Protein AF-A0A7S2CES9-F1 (afdb_monomer_lite)

Radius of gyration: 19.88 Å; chains: 1; bounding box: 46×40×73 Å

Structure (mmCIF, N/CA/C/O backbone):
data_AF-A0A7S2CES9-F1
#
_entry.id   AF-A0A7S2CES9-F1
#
loop_
_atom_site.group_PDB
_atom_site.id
_atom_site.type_symbol
_atom_site.label_atom_id
_atom_site.label_alt_id
_atom_site.label_comp_id
_atom_site.label_asym_id
_atom_site.label_entity_id
_atom_site.label_seq_id
_atom_site.pdbx_PDB_ins_code
_atom_site.Cartn_x
_atom_site.Cartn_y
_atom_site.Cartn_z
_atom_site.occupancy
_atom_site.B_iso_or_equiv
_atom_site.auth_seq_id
_atom_site.auth_comp_id
_atom_site.auth_asym_id
_atom_site.auth_atom_id
_atom_site.pdbx_PDB_model_num
ATOM 1 N N . SER A 1 1 ? -14.024 -5.377 11.439 1.00 61.75 1 SER A N 1
ATOM 2 C CA . SER A 1 1 ? -13.682 -3.994 11.045 1.00 61.75 1 SER A CA 1
ATOM 3 C C . SER A 1 1 ? -13.770 -3.845 9.542 1.00 61.75 1 SER A C 1
ATOM 5 O O . SER A 1 1 ? -13.188 -4.641 8.807 1.00 61.75 1 SER A O 1
ATOM 7 N N . LYS A 1 2 ? -14.541 -2.847 9.131 1.00 87.62 2 LYS A N 1
ATOM 8 C CA . LYS A 1 2 ? -14.927 -2.511 7.767 1.00 87.62 2 LYS A CA 1
ATOM 9 C C . LYS A 1 2 ? -14.075 -1.305 7.353 1.00 87.62 2 LYS A C 1
ATOM 11 O O . LYS A 1 2 ? -14.440 -0.160 7.590 1.00 87.62 2 LYS A O 1
ATOM 16 N N . LEU A 1 3 ? -12.854 -1.596 6.915 1.00 93.50 3 LEU A N 1
ATOM 17 C CA . LEU A 1 3 ? -11.900 -0.594 6.445 1.00 93.50 3 LEU A CA 1
ATOM 18 C C . LEU A 1 3 ? -11.950 -0.555 4.926 1.00 93.50 3 LEU A C 1
ATOM 20 O O . LEU A 1 3 ? -11.986 -1.611 4.296 1.00 93.50 3 LEU A O 1
ATOM 24 N N . LEU A 1 4 ? -11.928 0.649 4.371 1.00 94.81 4 LEU A N 1
ATOM 25 C CA . LEU A 1 4 ? -11.672 0.890 2.961 1.00 94.81 4 LEU A CA 1
ATOM 26 C C . LEU A 1 4 ? -10.291 1.525 2.827 1.00 94.81 4 LEU A C 1
ATOM 28 O O . LEU A 1 4 ? -9.916 2.367 3.644 1.00 94.81 4 LEU A O 1
ATOM 32 N N . VAL A 1 5 ? -9.552 1.121 1.800 1.00 95.94 5 VAL A N 1
ATOM 33 C CA . VAL A 1 5 ? -8.347 1.820 1.367 1.00 95.94 5 VAL A CA 1
ATOM 34 C C . VAL A 1 5 ? -8.544 2.292 -0.062 1.00 95.94 5 VAL A C 1
ATOM 36 O O . VAL A 1 5 ? -9.081 1.554 -0.886 1.00 95.94 5 VAL A O 1
ATOM 39 N N . ALA A 1 6 ? -8.138 3.525 -0.333 1.00 94.50 6 ALA A N 1
ATOM 40 C CA . ALA A 1 6 ? -8.223 4.139 -1.647 1.00 94.50 6 ALA A CA 1
ATOM 41 C C . ALA A 1 6 ? -7.007 5.031 -1.896 1.00 94.50 6 ALA A C 1
ATOM 43 O O . ALA A 1 6 ? -6.308 5.424 -0.957 1.00 94.50 6 ALA A O 1
ATOM 44 N N . VAL A 1 7 ? -6.787 5.353 -3.167 1.00 94.06 7 VAL A N 1
ATOM 45 C CA . VAL A 1 7 ? -5.889 6.424 -3.591 1.00 94.06 7 VAL A CA 1
ATOM 46 C C . VAL A 1 7 ? -6.748 7.600 -4.051 1.00 94.06 7 VAL A C 1
ATOM 48 O O . VAL A 1 7 ? -7.710 7.396 -4.788 1.00 94.06 7 VAL A O 1
ATOM 51 N N . ALA A 1 8 ? -6.420 8.806 -3.600 1.00 90.31 8 ALA A N 1
ATOM 52 C CA . ALA A 1 8 ? -7.011 10.062 -4.059 1.00 90.31 8 ALA A CA 1
ATOM 53 C C . ALA A 1 8 ? -5.911 10.915 -4.700 1.00 90.31 8 ALA A C 1
ATOM 55 O O . ALA A 1 8 ? -4.799 10.892 -4.189 1.00 90.31 8 ALA A O 1
ATOM 56 N N . ASP A 1 9 ? -6.191 11.619 -5.799 1.00 82.62 9 ASP A N 1
ATOM 57 C CA . ASP A 1 9 ? -5.165 12.293 -6.628 1.00 82.62 9 ASP A CA 1
ATOM 58 C C . ASP A 1 9 ? -5.224 13.837 -6.596 1.00 82.62 9 ASP A C 1
ATOM 60 O O . ASP A 1 9 ? -4.259 14.511 -6.957 1.00 82.62 9 ASP A O 1
ATOM 64 N N . ASP A 1 10 ? -6.318 14.424 -6.111 1.00 78.19 10 ASP A N 1
ATOM 65 C CA . ASP A 1 10 ? -6.523 15.879 -6.121 1.00 78.19 10 ASP A CA 1
ATOM 66 C C . ASP A 1 10 ? -6.710 16.419 -4.689 1.00 78.19 10 ASP A C 1
ATOM 68 O O . ASP A 1 10 ? -7.591 15.922 -3.975 1.00 78.19 10 ASP A O 1
ATOM 72 N N . PRO A 1 11 ? -5.910 17.400 -4.213 1.00 79.88 11 PRO A N 1
ATOM 73 C CA . PRO A 1 11 ? -4.776 18.066 -4.883 1.00 79.88 11 PRO A CA 1
ATOM 74 C C . PRO A 1 11 ? -3.477 17.242 -4.899 1.00 79.88 11 PRO A C 1
ATOM 76 O O . PRO A 1 11 ? -2.655 17.373 -5.808 1.00 79.88 11 PRO A O 1
ATOM 79 N N . ASP A 1 12 ? -3.304 16.370 -3.906 1.00 84.06 12 ASP A N 1
ATOM 80 C CA . ASP A 1 12 ? -2.130 15.520 -3.746 1.00 84.06 12 ASP A CA 1
ATOM 81 C C . ASP A 1 12 ? -2.509 14.053 -3.899 1.00 84.06 12 ASP A C 1
ATOM 83 O O . ASP A 1 12 ? -3.554 13.609 -3.412 1.00 84.06 12 ASP A O 1
ATOM 87 N N . LEU A 1 13 ? -1.588 13.275 -4.468 1.00 89.38 13 LEU A N 1
ATOM 88 C CA . LEU A 1 13 ? -1.725 11.832 -4.477 1.00 89.38 13 LEU A CA 1
ATOM 89 C C . LEU A 1 13 ? -1.562 11.293 -3.051 1.00 89.38 13 LEU A C 1
ATOM 91 O O . LEU A 1 13 ? -0.495 11.414 -2.448 1.00 89.38 13 LEU A O 1
ATOM 95 N N . THR A 1 14 ? -2.613 10.700 -2.491 1.00 92.69 14 THR A N 1
ATOM 96 C CA . THR A 1 14 ? -2.653 10.219 -1.107 1.00 92.69 14 THR A CA 1
ATOM 97 C C . THR A 1 14 ? -3.266 8.829 -1.004 1.00 92.69 14 THR A C 1
ATOM 99 O O . THR A 1 14 ? -4.213 8.501 -1.713 1.00 92.69 14 THR A O 1
ATOM 102 N N . ILE A 1 15 ? -2.757 8.012 -0.080 1.00 94.50 15 ILE A N 1
ATOM 103 C CA . ILE A 1 15 ? -3.486 6.848 0.430 1.00 94.50 15 ILE A CA 1
ATOM 104 C C . ILE A 1 15 ? -4.423 7.339 1.522 1.00 94.50 15 ILE A C 1
ATOM 106 O O . ILE A 1 15 ? -3.982 7.990 2.473 1.0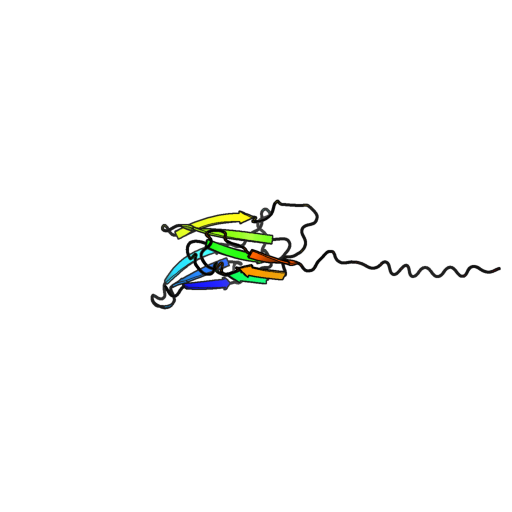0 94.50 15 ILE A O 1
ATOM 110 N N . VAL A 1 16 ? -5.691 6.957 1.427 1.00 95.12 16 VAL A N 1
ATOM 111 C CA . VAL A 1 16 ? -6.697 7.199 2.460 1.00 95.12 16 VAL A CA 1
ATOM 112 C C . VAL A 1 16 ? -7.169 5.863 3.016 1.00 95.12 16 VAL A C 1
ATOM 114 O O . VAL A 1 16 ? -7.572 4.974 2.266 1.00 95.12 16 VAL A O 1
ATOM 117 N N . VAL A 1 17 ? -7.143 5.729 4.344 1.00 95.75 17 VAL A N 1
ATOM 118 C CA . VAL A 1 17 ? -7.705 4.581 5.063 1.00 95.75 17 VAL A CA 1
ATOM 119 C C . VAL A 1 17 ? -8.910 5.029 5.878 1.00 95.75 17 VAL A C 1
ATOM 121 O O . VAL A 1 17 ? -8.783 5.747 6.876 1.00 95.75 17 VAL A O 1
ATOM 124 N N . TRP A 1 18 ? -10.090 4.564 5.480 1.00 95.38 18 TRP A N 1
ATOM 125 C CA . TRP A 1 18 ? -11.376 5.024 5.994 1.00 95.38 18 TRP A CA 1
ATOM 126 C C . TRP A 1 18 ? -12.119 3.923 6.756 1.00 95.38 18 TRP A C 1
ATOM 128 O O . TRP A 1 18 ? -12.304 2.805 6.267 1.00 95.38 18 TRP A O 1
ATOM 138 N N . HIS A 1 19 ? -12.582 4.249 7.965 1.00 93.38 19 HIS A N 1
ATOM 139 C CA . HIS A 1 19 ? -13.575 3.459 8.688 1.00 93.38 19 HIS A CA 1
ATOM 140 C C . HIS A 1 19 ? -14.967 3.885 8.239 1.00 93.38 19 HIS A C 1
ATOM 142 O O . HIS A 1 19 ? -15.571 4.766 8.851 1.00 93.38 19 HIS A O 1
ATOM 148 N N . TRP A 1 20 ? -15.490 3.236 7.204 1.00 91.81 20 TRP A N 1
ATOM 149 C CA . TRP A 1 20 ? -16.733 3.687 6.579 1.00 91.81 20 TRP A CA 1
ATOM 150 C C . TRP A 1 20 ? -17.966 3.577 7.481 1.00 91.81 20 TRP A C 1
ATOM 152 O O . TRP A 1 20 ? -18.825 4.444 7.438 1.00 91.81 20 TRP A O 1
ATOM 162 N N . GLU A 1 21 ? -18.036 2.594 8.385 1.00 93.75 21 GLU A N 1
ATOM 163 C CA . GLU A 1 21 ? -19.151 2.513 9.352 1.00 93.75 21 GLU A CA 1
ATOM 164 C C . GLU A 1 21 ? -19.174 3.661 10.365 1.00 93.75 21 GLU A C 1
ATOM 166 O O . GLU A 1 21 ? -20.223 3.977 10.914 1.00 93.75 21 GLU A O 1
ATOM 171 N N . LYS A 1 22 ? -18.006 4.235 10.665 1.00 92.81 22 LYS A N 1
ATOM 172 C CA . LYS A 1 22 ? -17.853 5.317 11.648 1.00 92.81 22 LYS A CA 1
ATOM 173 C C . LYS A 1 22 ? -17.721 6.682 10.983 1.00 92.81 22 LYS A C 1
ATOM 175 O O . LYS A 1 22 ? -17.469 7.651 11.688 1.00 92.81 22 LYS A O 1
ATOM 180 N N . ASP A 1 23 ? -17.782 6.705 9.654 1.00 93.50 23 ASP A N 1
ATOM 181 C CA . ASP A 1 23 ? -17.475 7.851 8.813 1.00 93.50 23 ASP A CA 1
ATOM 182 C C . ASP A 1 23 ? -16.215 8.617 9.260 1.00 93.50 23 ASP A C 1
ATOM 184 O O . ASP A 1 23 ? -16.211 9.824 9.481 1.00 93.50 23 ASP A O 1
ATOM 188 N N . LYS A 1 24 ? -15.121 7.878 9.488 1.00 93.88 24 LYS A N 1
ATOM 189 C CA . LYS A 1 24 ? -13.890 8.444 10.056 1.00 93.88 24 LYS A CA 1
ATOM 190 C C . LYS A 1 24 ? -12.657 8.024 9.274 1.00 93.88 24 LYS A C 1
ATOM 192 O O . LYS A 1 24 ? -12.374 6.830 9.140 1.00 93.88 24 LYS A O 1
ATOM 197 N N . ILE A 1 25 ? -11.877 9.000 8.817 1.00 93.81 25 ILE A N 1
ATOM 198 C CA . ILE A 1 25 ? -10.531 8.762 8.284 1.00 93.81 25 ILE A CA 1
ATOM 199 C C . ILE A 1 25 ? -9.625 8.347 9.448 1.00 93.81 25 ILE A C 1
ATOM 201 O O . ILE A 1 25 ? -9.545 9.033 10.466 1.00 93.81 25 ILE A O 1
ATOM 205 N N . SER A 1 26 ? -8.980 7.189 9.316 1.00 93.81 26 SER A N 1
ATOM 206 C CA . SER A 1 26 ? -7.981 6.728 10.292 1.00 93.81 26 SER A CA 1
ATOM 207 C C . SER A 1 26 ? -6.580 7.178 9.942 1.00 93.81 26 SER A C 1
ATOM 209 O O . SER A 1 26 ? -5.841 7.574 10.832 1.00 93.81 26 SER A O 1
ATOM 211 N N . HIS A 1 27 ? -6.231 7.100 8.660 1.00 95.19 27 HIS A N 1
ATOM 212 C CA . HIS A 1 27 ? -4.908 7.430 8.163 1.00 95.19 27 HIS A CA 1
ATOM 213 C C . HIS A 1 27 ? -5.046 8.113 6.813 1.00 95.19 27 HIS A C 1
ATOM 215 O O . HIS A 1 27 ? -5.879 7.722 5.988 1.00 95.19 27 HIS A O 1
ATOM 221 N N . GLN A 1 28 ? -4.190 9.100 6.595 1.00 93.31 28 GLN A N 1
ATOM 222 C CA . GLN A 1 28 ? -3.986 9.742 5.312 1.00 93.31 28 GLN A CA 1
ATOM 223 C C . GLN A 1 28 ? -2.487 9.964 5.142 1.00 93.31 28 GLN A C 1
ATOM 225 O O . GLN A 1 28 ? -1.823 10.443 6.059 1.00 93.31 28 GLN A O 1
ATOM 230 N N . CYS A 1 29 ? -1.939 9.571 3.997 1.00 90.81 29 CYS A N 1
ATOM 231 C CA . CYS A 1 29 ? -0.506 9.666 3.744 1.00 90.81 29 CYS A CA 1
ATOM 232 C C . CYS A 1 29 ? -0.248 10.056 2.293 1.00 90.81 29 CYS A C 1
ATOM 234 O O . CYS A 1 29 ? -0.845 9.471 1.392 1.00 90.81 29 CYS A O 1
ATOM 236 N N . GLN A 1 30 ? 0.641 11.023 2.065 1.00 89.94 30 GLN A N 1
ATOM 237 C CA . GLN A 1 30 ? 1.048 11.421 0.720 1.00 89.94 30 GLN A CA 1
ATOM 238 C C . GLN A 1 30 ? 1.920 10.345 0.059 1.00 89.94 30 GLN A C 1
ATOM 240 O O . GLN A 1 30 ? 2.876 9.826 0.643 1.00 89.94 30 GLN A O 1
ATOM 245 N N . LEU A 1 31 ? 1.591 10.040 -1.191 1.00 87.00 31 LEU A N 1
ATOM 246 C CA . LEU A 1 31 ? 2.302 9.119 -2.065 1.00 87.00 31 LEU A CA 1
ATOM 247 C C . LEU A 1 31 ? 3.371 9.871 -2.849 1.00 87.00 31 LEU A C 1
ATOM 249 O O . LEU A 1 31 ? 3.173 10.252 -4.001 1.00 87.00 31 LEU A O 1
ATOM 253 N N . LEU A 1 32 ? 4.519 10.058 -2.207 1.00 81.44 32 LEU A N 1
ATOM 254 C CA . LEU A 1 32 ? 5.686 10.672 -2.827 1.00 81.44 32 LEU A CA 1
ATOM 255 C C . LEU A 1 32 ? 6.839 9.668 -2.948 1.00 81.44 32 LEU A C 1
ATOM 257 O O . LEU A 1 32 ? 7.039 8.790 -2.092 1.00 81.44 32 LEU A O 1
ATOM 261 N N . ASN A 1 33 ? 7.614 9.787 -4.024 1.00 73.56 33 ASN A N 1
ATOM 262 C CA . ASN A 1 33 ? 8.907 9.115 -4.145 1.00 73.56 33 ASN A CA 1
ATOM 263 C C . ASN A 1 33 ? 10.010 9.899 -3.396 1.00 73.56 33 ASN A C 1
ATOM 265 O O . ASN A 1 33 ? 9.759 10.915 -2.747 1.00 73.56 33 ASN A O 1
ATOM 269 N N . MET A 1 34 ? 11.255 9.417 -3.475 1.00 69.19 34 MET A N 1
ATOM 270 C CA . MET A 1 34 ? 12.404 10.081 -2.840 1.00 69.19 34 MET A CA 1
ATOM 271 C C . MET A 1 34 ? 12.687 11.480 -3.417 1.00 69.19 34 MET A C 1
ATOM 273 O O . MET A 1 34 ? 13.210 12.326 -2.695 1.00 69.19 34 MET A O 1
ATOM 277 N N . SER A 1 35 ? 12.329 11.734 -4.681 1.00 75.25 35 SER A N 1
ATOM 278 C CA . SER A 1 35 ? 12.416 13.047 -5.338 1.00 75.25 35 SER A CA 1
ATOM 279 C C . SER A 1 35 ? 11.214 13.957 -5.048 1.00 75.25 35 SER A C 1
ATOM 281 O O . SER A 1 35 ? 11.183 15.078 -5.543 1.00 75.25 35 SER A O 1
ATOM 283 N N . LYS A 1 36 ? 10.273 13.535 -4.188 1.00 77.25 36 LYS A N 1
ATOM 284 C CA . LYS A 1 36 ? 9.030 14.256 -3.854 1.00 77.25 36 LYS A CA 1
ATOM 285 C C . LYS A 1 36 ? 8.073 14.450 -5.036 1.00 77.25 36 LYS A C 1
ATOM 287 O O . LYS A 1 36 ? 7.267 15.374 -5.032 1.00 77.25 36 LYS A O 1
ATOM 292 N N . GLU A 1 37 ? 8.138 13.570 -6.022 1.00 80.31 37 GLU A N 1
ATOM 293 C CA . GLU A 1 37 ? 7.220 13.543 -7.158 1.00 80.31 37 GLU A CA 1
ATOM 294 C C . GLU A 1 37 ? 6.079 12.552 -6.902 1.00 80.31 37 GLU A C 1
ATOM 296 O O . GLU A 1 37 ? 6.222 11.601 -6.117 1.00 80.31 37 GLU A O 1
ATOM 301 N N . LYS A 1 38 ? 4.945 12.782 -7.581 1.00 80.88 38 LYS A N 1
ATOM 302 C CA . LYS A 1 38 ? 3.806 11.858 -7.584 1.00 80.88 38 LYS A CA 1
ATOM 303 C C . LYS A 1 38 ? 4.254 10.498 -8.125 1.00 80.88 38 LYS A C 1
ATOM 305 O O . LYS A 1 38 ? 5.036 10.413 -9.068 1.00 80.88 38 LYS A O 1
ATOM 310 N N . VAL A 1 39 ? 3.761 9.434 -7.501 1.00 81.88 39 VAL A N 1
ATOM 311 C CA . VAL A 1 39 ? 4.021 8.054 -7.924 1.00 81.88 39 VAL A CA 1
ATOM 312 C C . VAL A 1 39 ? 2.778 7.509 -8.593 1.00 81.88 39 VAL A C 1
ATOM 314 O O . VAL A 1 39 ? 1.750 7.425 -7.940 1.00 81.88 39 VAL A O 1
ATOM 317 N N . ASP A 1 40 ? 2.866 7.049 -9.834 1.00 87.75 40 ASP A N 1
ATOM 318 C CA . ASP A 1 40 ? 1.722 6.396 -10.473 1.00 87.75 40 ASP A CA 1
ATOM 319 C C . ASP A 1 40 ? 1.409 5.072 -9.774 1.00 87.75 40 ASP A C 1
ATOM 321 O O . ASP A 1 40 ? 2.144 4.094 -9.921 1.00 87.75 40 ASP A O 1
ATOM 325 N N . VAL A 1 41 ? 0.332 5.045 -8.983 1.00 92.50 41 VAL A N 1
ATOM 326 C CA . VAL A 1 41 ? -0.123 3.855 -8.255 1.00 92.50 41 VAL A CA 1
ATOM 327 C C . VAL A 1 41 ? -1.138 3.090 -9.093 1.00 92.50 41 VAL A C 1
ATOM 329 O O . VAL A 1 41 ? -2.200 3.599 -9.433 1.00 92.50 41 VAL A O 1
ATOM 332 N N . THR A 1 42 ? -0.829 1.828 -9.369 1.00 94.75 42 THR A N 1
ATOM 333 C CA . THR A 1 42 ? -1.666 0.913 -10.159 1.00 94.75 42 THR A CA 1
ATOM 334 C C . THR A 1 42 ? -2.599 0.080 -9.285 1.00 94.75 42 THR A C 1
ATOM 336 O O . THR A 1 42 ? -3.710 -0.260 -9.692 1.00 94.75 42 THR A O 1
ATOM 339 N N . ARG A 1 43 ? -2.185 -0.226 -8.048 1.00 95.81 43 ARG A N 1
ATOM 340 C CA . ARG A 1 43 ? -3.030 -0.892 -7.050 1.00 95.81 43 ARG A CA 1
ATOM 341 C C . ARG A 1 43 ? -2.677 -0.471 -5.634 1.00 95.81 43 ARG A C 1
ATOM 343 O O . ARG A 1 43 ? -1.509 -0.302 -5.298 1.00 95.81 43 ARG A O 1
ATOM 350 N N . VAL A 1 44 ? -3.702 -0.437 -4.781 1.00 96.69 44 VAL A N 1
ATOM 351 C CA . VAL A 1 44 ? -3.599 -0.393 -3.321 1.00 96.69 44 VAL A CA 1
ATOM 352 C C . VAL A 1 44 ? -4.444 -1.510 -2.698 1.00 96.69 44 VAL A C 1
ATOM 354 O O . VAL A 1 44 ? -5.562 -1.754 -3.148 1.00 96.69 44 VAL A O 1
ATOM 357 N N . CYS A 1 45 ? -3.940 -2.220 -1.683 1.00 95.69 45 CYS A N 1
ATOM 358 C CA . CYS A 1 45 ? -4.752 -3.207 -0.961 1.00 95.69 45 CYS A CA 1
ATOM 359 C C . CYS A 1 45 ? -4.256 -3.505 0.462 1.00 95.69 45 CYS A C 1
ATOM 361 O O . CYS A 1 45 ? -3.111 -3.226 0.823 1.00 95.69 45 CYS A O 1
ATOM 363 N N . PHE A 1 46 ? -5.136 -4.101 1.269 1.00 94.31 46 PHE A N 1
ATOM 364 C CA . PHE A 1 46 ? -4.769 -4.719 2.543 1.00 94.31 46 PHE A CA 1
ATOM 365 C C . PHE A 1 46 ? -4.299 -6.164 2.333 1.00 94.31 46 PHE A C 1
ATOM 367 O O . PHE A 1 46 ? -4.877 -6.879 1.506 1.00 94.31 46 PHE A O 1
ATOM 374 N N . PRO A 1 47 ? -3.350 -6.660 3.142 1.00 92.06 47 PRO A N 1
ATOM 375 C CA . PRO A 1 47 ? -3.159 -8.094 3.308 1.00 92.06 47 PRO A CA 1
ATOM 376 C C . PRO A 1 47 ? -4.411 -8.756 3.925 1.00 92.06 47 PRO A C 1
ATOM 378 O O . PRO A 1 47 ? -5.046 -8.174 4.807 1.00 92.06 47 PRO A O 1
ATOM 381 N N . PRO A 1 48 ? -4.757 -10.003 3.553 1.00 85.88 48 PRO A N 1
ATOM 382 C CA . PRO A 1 48 ? -6.042 -10.635 3.879 1.00 85.88 48 PRO A CA 1
ATOM 383 C C . PRO A 1 48 ? -6.326 -10.813 5.379 1.00 85.88 48 PRO A C 1
ATOM 385 O O . PRO A 1 48 ? -7.480 -10.983 5.754 1.00 85.88 48 PRO A O 1
ATOM 388 N N . ASN A 1 49 ? -5.313 -10.725 6.244 1.00 83.19 49 ASN A N 1
ATOM 389 C CA . ASN A 1 49 ? -5.454 -10.839 7.700 1.00 83.19 49 ASN A CA 1
ATOM 390 C C . ASN A 1 49 ? -4.693 -9.750 8.470 1.00 83.19 49 ASN A C 1
ATOM 392 O O . ASN A 1 49 ? -4.506 -9.875 9.678 1.00 83.19 49 ASN A O 1
ATOM 396 N N . ASP A 1 50 ? -4.234 -8.696 7.792 1.00 88.12 50 ASP A N 1
ATOM 397 C CA . ASP A 1 50 ? -3.545 -7.591 8.450 1.00 88.12 50 ASP A CA 1
ATOM 398 C C . ASP A 1 50 ? -4.168 -6.257 8.061 1.00 88.12 50 ASP A C 1
ATOM 400 O O . ASP A 1 50 ? -4.297 -5.922 6.891 1.00 88.12 50 ASP A O 1
ATOM 404 N N . LYS A 1 51 ? -4.561 -5.500 9.080 1.00 89.19 51 LYS A N 1
ATOM 405 C CA . LYS A 1 51 ? -5.167 -4.172 8.948 1.00 89.19 51 LYS A CA 1
ATOM 406 C C . LYS A 1 51 ? -4.255 -3.066 9.461 1.00 89.19 51 LYS A C 1
ATOM 408 O O . LYS A 1 51 ? -4.648 -1.908 9.462 1.00 89.19 51 LYS A O 1
ATOM 413 N N . THR A 1 52 ? -3.063 -3.436 9.913 1.00 92.94 52 THR A N 1
ATOM 414 C CA . THR A 1 52 ? -2.01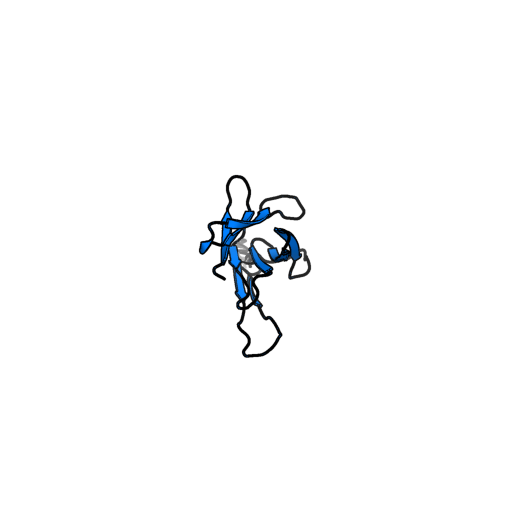0 -2.532 10.371 1.00 92.94 52 THR A CA 1
ATOM 415 C C . THR A 1 52 ? -1.050 -2.168 9.247 1.00 92.94 52 THR A C 1
ATOM 417 O O . THR A 1 52 ? -0.128 -1.391 9.461 1.00 92.94 52 THR A O 1
ATOM 420 N N . CYS A 1 53 ? -1.247 -2.689 8.033 1.00 94.50 53 CYS A N 1
ATOM 421 C CA . CYS A 1 53 ? -0.499 -2.233 6.877 1.00 94.50 53 CYS A CA 1
ATOM 422 C C . CYS A 1 53 ? -1.294 -2.304 5.575 1.00 94.50 53 CYS A C 1
ATOM 424 O O . CYS A 1 53 ? -2.283 -3.025 5.456 1.00 94.50 53 CYS A O 1
ATOM 426 N N . VAL A 1 54 ? -0.829 -1.535 4.598 1.00 95.69 54 VAL A N 1
ATOM 427 C CA . VAL A 1 54 ? -1.337 -1.458 3.227 1.00 95.69 54 VAL A CA 1
ATOM 428 C C . VAL A 1 54 ? -0.163 -1.660 2.279 1.00 95.69 54 VAL A C 1
ATOM 430 O O . VAL A 1 54 ? 0.966 -1.282 2.595 1.00 95.69 54 VAL A O 1
ATOM 433 N N . THR A 1 55 ? -0.409 -2.226 1.105 1.00 95.81 55 THR A N 1
ATOM 434 C CA . THR A 1 55 ? 0.578 -2.288 0.024 1.00 95.81 55 THR A CA 1
ATOM 435 C C . THR A 1 55 ? 0.127 -1.522 -1.201 1.00 95.81 55 THR A C 1
ATOM 437 O O . THR A 1 55 ? -1.064 -1.471 -1.504 1.00 95.81 55 THR A O 1
ATOM 440 N N . THR A 1 56 ? 1.097 -0.942 -1.904 1.00 95.62 56 THR A N 1
ATOM 441 C CA . THR A 1 56 ? 0.894 -0.258 -3.183 1.00 95.62 56 THR A CA 1
ATOM 442 C C . THR A 1 56 ? 1.870 -0.769 -4.232 1.00 95.62 56 THR A C 1
ATOM 444 O O . THR A 1 56 ? 3.053 -0.942 -3.927 1.00 95.62 56 THR A O 1
ATOM 447 N N . SER A 1 57 ? 1.391 -0.949 -5.460 1.00 94.75 57 SER A N 1
ATOM 448 C CA . SER A 1 57 ? 2.212 -1.141 -6.663 1.00 94.75 57 SER A CA 1
ATOM 449 C C . SER A 1 57 ? 2.099 0.071 -7.579 1.00 94.75 57 SER A C 1
ATOM 451 O O . SER A 1 57 ? 1.098 0.786 -7.530 1.00 94.75 57 SER A O 1
ATOM 453 N N . GLY A 1 58 ? 3.114 0.299 -8.405 1.00 91.69 58 GLY A N 1
ATOM 454 C CA . GLY A 1 58 ? 3.168 1.433 -9.309 1.00 91.69 58 GLY A CA 1
ATOM 455 C C . GLY A 1 58 ? 4.457 1.518 -10.121 1.00 91.69 58 GLY A C 1
ATOM 456 O O . GLY A 1 58 ? 5.291 0.605 -10.087 1.00 91.69 58 GLY A O 1
ATOM 457 N N . HIS A 1 59 ? 4.630 2.647 -10.814 1.00 88.25 59 HIS A N 1
ATOM 458 C CA . HIS A 1 59 ? 5.822 2.950 -11.613 1.00 88.25 59 HIS A CA 1
ATOM 459 C C . HIS A 1 59 ? 7.092 2.795 -10.768 1.00 88.25 59 HIS A C 1
ATOM 461 O O . HIS A 1 59 ? 7.288 3.507 -9.778 1.00 88.25 59 HIS A O 1
ATOM 467 N N . MET A 1 60 ? 7.911 1.800 -11.124 1.00 86.94 60 MET A N 1
ATOM 468 C CA . MET A 1 60 ? 9.124 1.390 -10.406 1.00 86.94 60 MET A CA 1
ATOM 469 C C . MET A 1 60 ? 8.956 1.253 -8.874 1.00 86.94 60 MET A C 1
ATOM 471 O O . MET A 1 60 ? 9.908 1.440 -8.114 1.00 86.94 60 MET A O 1
ATOM 475 N N . SER A 1 61 ? 7.740 0.986 -8.378 1.00 88.12 61 SER A N 1
ATOM 476 C CA . SER A 1 61 ? 7.437 1.071 -6.947 1.00 88.12 61 SER A CA 1
ATOM 477 C C . SER A 1 61 ? 6.568 -0.078 -6.457 1.00 88.12 61 SER A C 1
ATOM 479 O O . SER A 1 61 ? 5.455 -0.294 -6.926 1.00 88.12 61 SER A O 1
ATOM 481 N N . LEU A 1 62 ? 7.063 -0.781 -5.441 1.00 92.88 62 LEU A N 1
ATOM 482 C CA . LEU A 1 62 ? 6.301 -1.746 -4.660 1.00 92.88 62 LEU A CA 1
ATOM 483 C C . LEU A 1 62 ? 6.579 -1.483 -3.182 1.00 92.88 62 LEU A C 1
ATOM 485 O O . LEU A 1 62 ? 7.674 -1.756 -2.679 1.00 92.88 62 LEU A O 1
ATOM 489 N N . LYS A 1 63 ? 5.601 -0.899 -2.490 1.00 92.69 63 LYS A N 1
ATOM 490 C CA . LYS A 1 63 ? 5.762 -0.364 -1.132 1.00 92.69 63 LYS A CA 1
ATOM 491 C C . LYS A 1 63 ? 4.779 -0.980 -0.152 1.00 92.69 63 LYS A C 1
ATOM 493 O O . LYS A 1 63 ? 3.671 -1.373 -0.510 1.00 92.69 63 LYS A O 1
ATOM 498 N N . MET A 1 64 ? 5.202 -1.016 1.106 1.00 94.62 64 MET A N 1
ATOM 499 C CA . MET A 1 64 ? 4.367 -1.334 2.257 1.00 94.62 64 MET A CA 1
ATOM 500 C C . MET A 1 64 ? 4.319 -0.134 3.194 1.00 94.62 64 MET A C 1
ATOM 502 O O . MET A 1 64 ? 5.355 0.453 3.506 1.00 94.62 64 MET A O 1
ATOM 506 N N . TRP A 1 65 ? 3.114 0.174 3.655 1.00 95.31 65 TRP A N 1
ATOM 507 C CA . TRP A 1 65 ? 2.776 1.286 4.529 1.00 95.31 65 TRP A CA 1
ATOM 508 C C . TRP A 1 65 ? 2.270 0.711 5.844 1.00 95.31 65 TRP A C 1
ATOM 510 O O . TRP A 1 65 ? 1.213 0.085 5.860 1.00 95.31 65 TRP A O 1
ATOM 520 N N . SER A 1 66 ? 3.020 0.875 6.928 1.00 95.44 66 SER A N 1
ATOM 521 C CA . SER A 1 66 ? 2.581 0.494 8.270 1.00 95.44 66 SER A CA 1
ATOM 522 C C . SER A 1 66 ? 1.753 1.625 8.872 1.00 95.44 66 SER A C 1
ATOM 524 O O . SER A 1 66 ? 2.195 2.773 8.894 1.00 95.44 66 SER A O 1
ATOM 526 N N . LEU A 1 67 ? 0.563 1.277 9.350 1.00 95.06 67 LEU A N 1
ATOM 527 C CA . LEU A 1 67 ? -0.445 2.148 9.940 1.00 95.06 67 LEU A CA 1
ATOM 528 C C . LEU A 1 67 ? -0.366 2.027 11.465 1.00 95.06 67 LEU A C 1
ATOM 530 O O . LEU A 1 67 ? -0.710 0.985 12.033 1.00 95.06 67 LEU A O 1
ATOM 534 N N . ASN A 1 68 ? 0.119 3.071 12.126 1.00 93.75 68 ASN A N 1
ATOM 535 C CA . ASN A 1 68 ? 0.309 3.073 13.568 1.00 93.75 68 ASN A CA 1
ATOM 536 C C . ASN A 1 68 ? -0.994 3.460 14.290 1.00 93.75 68 ASN A C 1
ATOM 538 O O . ASN A 1 68 ? -1.750 4.295 13.802 1.00 93.75 68 ASN A O 1
ATOM 542 N N . PRO A 1 69 ? -1.267 2.924 15.494 1.00 89.88 69 PRO A N 1
ATOM 543 C CA . PRO A 1 69 ? -2.493 3.241 16.235 1.00 89.88 69 PRO A CA 1
ATOM 544 C C . PRO A 1 69 ? -2.704 4.729 16.565 1.00 89.88 69 PRO A C 1
ATOM 546 O O . PRO A 1 69 ? -3.835 5.135 16.826 1.00 89.88 69 PRO A O 1
ATOM 549 N N . ASP A 1 70 ? -1.637 5.530 16.571 1.00 90.38 70 ASP A N 1
ATOM 550 C CA . ASP A 1 70 ? -1.651 6.979 16.807 1.00 90.38 70 ASP A CA 1
ATOM 551 C C . ASP A 1 70 ? -1.954 7.808 15.542 1.00 90.38 70 ASP A C 1
ATOM 553 O O . ASP A 1 70 ? -1.961 9.036 15.596 1.00 90.38 70 ASP A O 1
ATOM 557 N N . GLY A 1 71 ? -2.226 7.148 14.410 1.00 87.38 71 GLY A N 1
ATOM 558 C CA . GLY A 1 71 ? -2.445 7.780 13.109 1.00 87.38 71 GLY A CA 1
ATOM 559 C C . GLY A 1 71 ? -1.160 7.999 12.306 1.00 87.38 71 GLY A C 1
ATOM 560 O O . GLY A 1 71 ? -1.230 8.430 11.154 1.00 87.38 71 GLY A O 1
ATOM 561 N N . GLY A 1 72 ? 0.010 7.686 12.872 1.00 91.00 72 GLY A N 1
ATOM 562 C CA . GLY A 1 72 ? 1.281 7.745 12.163 1.00 91.00 72 GLY A CA 1
ATOM 563 C C . GLY A 1 72 ? 1.361 6.716 11.034 1.00 91.00 72 GLY A C 1
ATOM 564 O O . GLY A 1 72 ? 0.803 5.622 11.117 1.00 91.00 72 GLY A O 1
ATOM 565 N N . VAL A 1 73 ? 2.097 7.045 9.972 1.00 93.56 73 VAL A N 1
ATOM 566 C CA . VAL A 1 73 ? 2.356 6.121 8.861 1.00 93.56 73 VAL A CA 1
ATOM 567 C C . VAL A 1 73 ? 3.852 6.053 8.598 1.00 93.56 73 VAL A C 1
ATOM 569 O O . VAL A 1 73 ? 4.520 7.078 8.481 1.00 93.56 73 VAL A O 1
ATOM 572 N N . SER A 1 74 ? 4.382 4.837 8.488 1.00 93.12 74 SER A N 1
ATOM 573 C CA . SER A 1 74 ? 5.752 4.596 8.025 1.00 93.12 74 SER A CA 1
ATOM 574 C C . SER A 1 74 ? 5.731 3.755 6.758 1.00 93.12 74 SER A C 1
ATOM 576 O O . SER A 1 74 ? 4.819 2.959 6.551 1.00 93.12 74 SER A O 1
ATOM 578 N N . GLN A 1 75 ? 6.724 3.932 5.891 1.00 91.75 75 GLN A N 1
ATOM 579 C CA . GLN A 1 75 ? 6.780 3.241 4.606 1.00 91.75 75 GLN A CA 1
ATOM 580 C C . GLN A 1 75 ? 8.120 2.546 4.402 1.00 91.75 75 GLN A C 1
ATOM 582 O O . GLN A 1 75 ? 9.157 3.019 4.868 1.00 91.75 75 GLN A O 1
ATOM 587 N N . LYS A 1 76 ? 8.102 1.443 3.655 1.00 91.06 76 LYS A N 1
ATOM 588 C CA . LYS A 1 76 ? 9.307 0.784 3.150 1.00 91.06 76 LYS A CA 1
ATOM 589 C C . LYS A 1 76 ? 9.082 0.241 1.746 1.00 91.06 76 LYS A C 1
ATOM 591 O O . LYS A 1 76 ? 7.988 -0.222 1.420 1.00 91.06 76 LYS A O 1
ATOM 596 N N . ASN A 1 77 ? 10.138 0.244 0.939 1.00 89.50 77 ASN A N 1
ATOM 597 C CA . ASN A 1 77 ? 10.152 -0.521 -0.303 1.00 89.50 77 ASN A C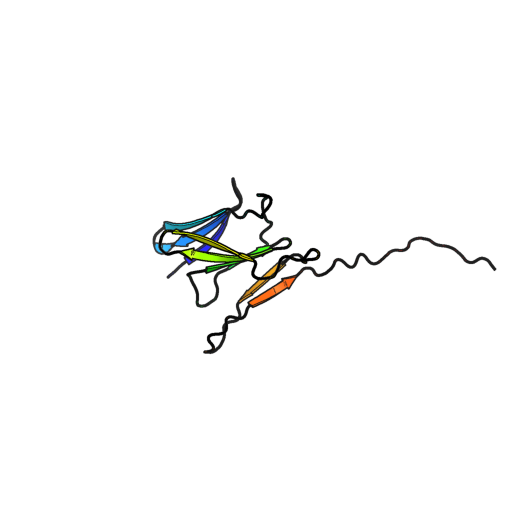A 1
ATOM 598 C C . ASN A 1 77 ? 10.195 -2.013 0.045 1.00 89.50 77 ASN A C 1
ATOM 600 O O . ASN A 1 77 ? 10.947 -2.427 0.929 1.00 89.50 77 ASN A O 1
ATOM 604 N N . LEU A 1 78 ? 9.370 -2.817 -0.624 1.00 90.50 78 LEU A N 1
ATOM 605 C CA . LEU A 1 78 ? 9.351 -4.269 -0.432 1.00 90.50 78 LEU A CA 1
ATOM 606 C C . LEU A 1 78 ? 10.478 -4.975 -1.182 1.00 90.50 78 LEU A C 1
ATOM 608 O O . LEU A 1 78 ? 10.816 -6.107 -0.847 1.00 90.50 78 LEU A O 1
ATOM 612 N N . LEU A 1 79 ? 11.073 -4.294 -2.158 1.00 86.06 79 LEU A N 1
ATOM 613 C CA . LEU A 1 79 ? 12.215 -4.770 -2.922 1.00 86.06 79 LEU A CA 1
ATOM 614 C C . LEU A 1 79 ? 13.355 -3.747 -2.840 1.00 86.06 79 LEU A C 1
ATOM 616 O O . LEU A 1 79 ? 13.084 -2.545 -2.729 1.00 86.06 79 LEU A O 1
ATOM 620 N N . PRO A 1 80 ? 14.623 -4.191 -2.899 1.00 81.44 80 PRO A N 1
ATOM 621 C CA . PRO A 1 80 ? 15.762 -3.287 -2.970 1.00 81.44 80 PRO A CA 1
ATOM 622 C C . PRO A 1 80 ? 15.634 -2.337 -4.169 1.00 81.44 80 PRO A C 1
ATOM 624 O O . PRO A 1 80 ? 15.258 -2.799 -5.250 1.00 81.44 80 PRO A O 1
ATOM 627 N N . PRO A 1 81 ? 15.973 -1.043 -4.022 1.00 70.56 81 PRO A N 1
ATOM 628 C CA . PRO A 1 81 ? 16.045 -0.133 -5.157 1.00 70.56 81 PRO A CA 1
ATOM 629 C C . PRO A 1 81 ? 17.095 -0.659 -6.134 1.00 70.56 81 PRO A C 1
ATOM 631 O O . PRO A 1 81 ? 18.253 -0.848 -5.757 1.00 70.56 81 PRO A O 1
ATOM 634 N N . ASN A 1 82 ? 16.711 -0.909 -7.381 1.00 68.88 82 ASN A N 1
ATOM 635 C CA . ASN A 1 82 ? 17.655 -1.269 -8.430 1.00 68.88 82 ASN A CA 1
ATOM 636 C C . ASN A 1 82 ? 17.443 -0.338 -9.637 1.00 68.88 82 ASN A C 1
ATOM 638 O O . ASN A 1 82 ? 16.354 0.195 -9.838 1.00 68.88 82 ASN A O 1
ATOM 642 N N . LYS A 1 83 ? 18.500 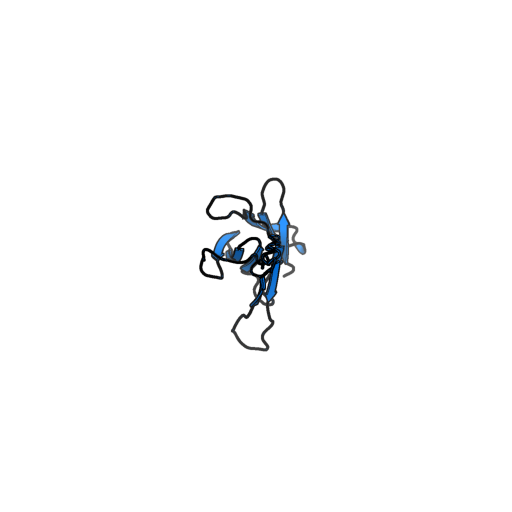-0.111 -10.425 1.00 59.00 83 LYS A N 1
ATOM 643 C CA . LYS A 1 83 ? 18.481 0.827 -11.563 1.00 59.00 83 LYS A CA 1
ATOM 644 C C . LYS A 1 83 ? 17.686 0.329 -12.784 1.00 59.00 83 LYS A C 1
ATOM 646 O O . LYS A 1 83 ? 17.597 1.058 -13.761 1.00 59.00 83 LYS A O 1
ATOM 651 N N . GLY A 1 84 ? 17.130 -0.878 -12.736 1.00 65.06 84 GLY A N 1
ATOM 652 C CA . GLY A 1 84 ? 16.323 -1.482 -13.797 1.00 65.06 84 GLY A CA 1
ATOM 653 C C . GLY A 1 84 ? 15.015 -2.058 -13.260 1.00 65.06 84 GLY A C 1
ATOM 654 O O . GLY A 1 84 ? 14.605 -3.127 -13.701 1.00 65.06 84 GLY A O 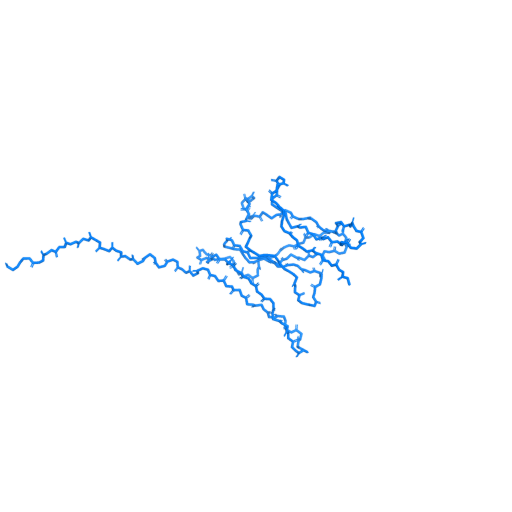1
ATOM 655 N N . GLN A 1 85 ? 14.415 -1.420 -12.245 1.00 72.69 85 GLN A N 1
ATOM 656 C CA . GLN A 1 85 ? 13.155 -1.896 -11.688 1.00 72.69 85 GLN A CA 1
ATOM 657 C C . GLN A 1 85 ? 12.072 -1.683 -12.734 1.00 72.69 85 GLN A C 1
ATOM 659 O O . GLN A 1 85 ? 11.831 -0.560 -13.163 1.00 72.69 85 GLN A O 1
ATOM 664 N N . GLU A 1 86 ? 11.448 -2.784 -13.130 1.00 83.06 86 GLU A N 1
ATOM 665 C CA . GLU A 1 86 ? 10.264 -2.788 -13.978 1.00 83.06 86 GLU A CA 1
ATOM 666 C C . GLU A 1 86 ? 9.096 -2.098 -13.256 1.00 83.06 86 GLU A C 1
ATOM 668 O O . GLU A 1 86 ? 9.104 -1.936 -12.025 1.00 83.06 86 GLU A O 1
ATOM 673 N N . ASN A 1 87 ? 8.072 -1.700 -14.008 1.00 88.62 87 ASN A N 1
ATOM 674 C CA . ASN A 1 87 ? 6.898 -1.094 -13.402 1.00 88.62 87 ASN A CA 1
ATOM 675 C C . ASN A 1 87 ? 6.012 -2.181 -12.828 1.00 88.62 87 ASN A C 1
ATOM 677 O O . ASN A 1 87 ? 5.668 -3.145 -13.507 1.00 88.62 87 ASN A O 1
ATOM 681 N N . PHE A 1 88 ? 5.593 -2.014 -11.577 1.00 92.19 88 PHE A N 1
ATOM 682 C CA . PHE A 1 88 ? 4.647 -2.937 -10.973 1.00 92.19 88 PHE A CA 1
ATOM 683 C C . PHE A 1 88 ? 3.239 -2.559 -11.419 1.00 92.19 88 PHE A C 1
ATOM 685 O O . PHE A 1 88 ? 2.664 -1.567 -10.965 1.00 92.19 88 PHE A O 1
ATOM 692 N N . VAL A 1 89 ? 2.673 -3.365 -12.310 1.00 94.31 89 VAL A N 1
ATOM 693 C CA . VAL A 1 89 ? 1.321 -3.155 -12.841 1.00 94.31 89 VAL A CA 1
ATOM 694 C C . VAL A 1 89 ? 0.248 -3.687 -11.900 1.00 94.31 89 VAL A C 1
ATOM 696 O O . VAL A 1 89 ? -0.871 -3.186 -11.908 1.00 94.31 89 VAL A O 1
ATOM 699 N N . ASP A 1 90 ? 0.580 -4.677 -11.067 1.00 95.12 90 ASP A N 1
ATOM 700 C CA . ASP A 1 90 ? -0.346 -5.211 -10.074 1.00 95.12 90 ASP A CA 1
ATOM 701 C C . ASP A 1 90 ? 0.380 -5.958 -8.937 1.00 95.12 90 ASP A C 1
ATOM 703 O O . ASP A 1 90 ? 1.555 -6.321 -9.036 1.00 95.12 90 ASP A O 1
ATOM 707 N N . HIS A 1 91 ? -0.339 -6.235 -7.850 1.00 95.56 91 HIS A N 1
ATOM 708 C CA . HIS A 1 91 ? 0.033 -7.212 -6.836 1.00 95.56 91 HIS A CA 1
ATOM 709 C C . HIS A 1 91 ? -1.198 -7.840 -6.163 1.00 95.56 91 HIS A C 1
ATOM 711 O O . HIS A 1 91 ? -2.289 -7.265 -6.102 1.00 95.56 91 HIS A O 1
ATOM 717 N N . ALA A 1 92 ? -1.017 -9.042 -5.620 1.00 94.62 92 ALA A N 1
ATOM 718 C CA . ALA A 1 92 ? -2.031 -9.742 -4.846 1.00 94.62 92 ALA A CA 1
ATOM 719 C C . ALA A 1 92 ? -1.405 -10.512 -3.682 1.00 94.62 92 ALA A C 1
ATOM 721 O O . ALA A 1 92 ? -0.367 -11.169 -3.808 1.00 94.62 92 ALA A O 1
ATOM 722 N N . TRP A 1 93 ? -2.074 -10.457 -2.536 1.00 92.56 93 TRP A N 1
ATOM 723 C CA . TRP A 1 93 ? -1.706 -11.246 -1.371 1.00 92.56 93 TRP A CA 1
ATOM 724 C C . TRP A 1 93 ? -2.300 -12.645 -1.453 1.00 92.56 93 TRP A C 1
ATOM 726 O O . TRP A 1 93 ? -3.490 -12.826 -1.707 1.00 92.56 93 TRP A O 1
ATOM 736 N N . MET A 1 94 ? -1.472 -13.642 -1.168 1.00 88.25 94 MET A N 1
ATOM 737 C CA . MET A 1 94 ? -1.915 -15.021 -1.060 1.00 88.25 94 MET A CA 1
ATOM 738 C C . MET A 1 94 ? -2.383 -15.292 0.366 1.00 88.25 94 MET A C 1
ATOM 740 O O . MET A 1 94 ? -1.663 -15.043 1.336 1.00 88.25 94 MET A O 1
ATOM 744 N N . SER A 1 95 ? -3.593 -15.830 0.496 1.00 74.69 95 SER A N 1
ATOM 745 C CA . SER A 1 95 ? -4.082 -16.337 1.774 1.00 74.69 95 SER A CA 1
ATOM 746 C C . SER A 1 95 ? -3.428 -17.692 2.049 1.00 74.69 95 SER A C 1
ATOM 748 O O . SER A 1 95 ? -3.712 -18.682 1.375 1.00 74.69 95 SER A O 1
ATOM 750 N N . GLY A 1 96 ? -2.500 -17.736 3.004 1.00 68.75 96 GLY A N 1
ATOM 751 C CA . GLY A 1 96 ? -1.922 -18.989 3.478 1.00 68.75 96 GLY A CA 1
ATOM 752 C C . GLY A 1 96 ? -2.932 -19.755 4.333 1.00 68.75 96 GLY A C 1
ATOM 753 O O . GLY A 1 96 ? -3.549 -19.183 5.231 1.00 68.75 96 GLY A O 1
ATOM 754 N N . ARG A 1 97 ? -3.091 -21.063 4.099 1.00 60.81 97 ARG A N 1
ATOM 755 C CA . ARG A 1 97 ? -3.813 -21.940 5.033 1.00 60.81 97 ARG A CA 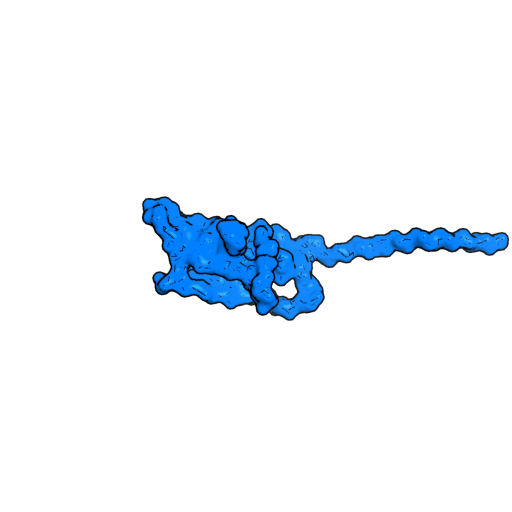1
ATOM 756 C C . ARG A 1 97 ? -2.923 -22.207 6.249 1.00 60.81 97 ARG A C 1
ATOM 758 O O . ARG A 1 97 ? -2.091 -23.102 6.208 1.00 60.81 97 ARG A O 1
ATOM 765 N N . GLY A 1 98 ? -3.093 -21.417 7.308 1.00 62.88 98 GLY A N 1
ATOM 766 C CA . GLY A 1 98 ? -2.544 -21.707 8.640 1.00 62.88 98 GLY A CA 1
ATOM 767 C C . GLY A 1 98 ? -1.052 -21.433 8.853 1.00 62.88 98 GLY A C 1
ATOM 768 O O . GLY A 1 98 ? -0.568 -21.670 9.953 1.00 62.88 98 GLY A O 1
ATOM 769 N N . ASP A 1 99 ? -0.335 -20.914 7.856 1.00 58.88 99 ASP A N 1
ATOM 770 C CA . ASP A 1 99 ? 1.092 -20.609 7.977 1.00 58.88 99 ASP A CA 1
ATOM 771 C C . ASP A 1 99 ? 1.312 -19.100 8.181 1.00 58.88 99 ASP A C 1
ATOM 773 O O . ASP A 1 99 ? 0.674 -18.276 7.521 1.00 58.88 99 ASP A O 1
ATOM 777 N N . ALA A 1 100 ? 2.214 -18.726 9.093 1.00 62.91 100 ALA A N 1
ATOM 778 C CA . ALA A 1 100 ? 2.491 -17.325 9.447 1.00 62.91 100 ALA A CA 1
ATOM 779 C C . ALA A 1 100 ? 3.168 -16.538 8.307 1.00 62.91 100 ALA A C 1
ATOM 781 O O . ALA A 1 100 ? 3.293 -15.310 8.359 1.00 62.91 100 ALA A O 1
ATOM 782 N N . ILE A 1 101 ? 3.617 -17.245 7.269 1.00 65.12 101 ILE A N 1
ATOM 783 C CA . ILE A 1 101 ? 4.321 -16.674 6.130 1.00 65.12 101 ILE A CA 1
ATOM 784 C C . ILE A 1 101 ? 3.331 -15.944 5.226 1.00 65.12 101 ILE A C 1
ATOM 786 O O . ILE A 1 101 ? 2.528 -16.542 4.506 1.00 65.12 101 ILE A O 1
ATOM 790 N N . ARG A 1 102 ? 3.447 -14.618 5.211 1.00 77.00 102 ARG A N 1
ATOM 791 C CA . ARG A 1 102 ? 2.717 -13.762 4.280 1.00 77.00 102 ARG A CA 1
ATOM 792 C C . ARG A 1 102 ? 3.412 -13.800 2.933 1.00 77.00 102 ARG A C 1
ATOM 794 O O . ARG A 1 102 ? 4.567 -13.400 2.818 1.00 77.00 102 ARG A O 1
ATOM 801 N N . ARG A 1 103 ? 2.703 -14.275 1.916 1.00 86.75 103 ARG A N 1
ATOM 802 C CA . ARG A 1 103 ? 3.223 -14.329 0.552 1.00 86.75 103 ARG A CA 1
ATOM 803 C C . ARG A 1 103 ? 2.437 -13.372 -0.329 1.00 86.75 103 ARG A C 1
ATOM 805 O O . ARG A 1 103 ? 1.213 -13.302 -0.241 1.00 86.75 103 ARG A O 1
ATOM 812 N N . MET A 1 104 ? 3.151 -12.655 -1.180 1.00 92.31 104 MET A N 1
ATOM 813 C CA . MET A 1 104 ? 2.588 -11.731 -2.154 1.00 92.31 104 MET A CA 1
ATOM 814 C C . MET A 1 104 ? 3.151 -12.090 -3.521 1.00 92.31 104 MET A C 1
ATOM 816 O O . MET A 1 104 ? 4.329 -12.424 -3.635 1.00 92.31 104 MET A O 1
ATOM 820 N N . VAL A 1 105 ? 2.304 -12.019 -4.537 1.00 94.06 105 VAL A N 1
ATOM 821 C CA . VAL A 1 105 ? 2.720 -12.049 -5.936 1.00 94.06 105 VAL A CA 1
ATOM 822 C C . VAL A 1 105 ? 2.603 -10.627 -6.460 1.00 94.06 105 VAL A C 1
ATOM 824 O O . VAL A 1 105 ? 1.604 -9.959 -6.197 1.00 94.06 105 VAL A O 1
ATOM 827 N N . ALA A 1 106 ? 3.622 -10.160 -7.168 1.00 94.12 106 ALA A N 1
ATOM 828 C CA . ALA A 1 106 ? 3.607 -8.883 -7.865 1.00 94.12 106 ALA A CA 1
ATOM 829 C C . ALA A 1 106 ? 3.858 -9.141 -9.350 1.00 94.12 106 ALA A C 1
ATOM 831 O O . ALA A 1 106 ? 4.619 -10.045 -9.697 1.00 94.12 106 ALA A O 1
ATOM 832 N N . VAL A 1 107 ? 3.182 -8.378 -10.201 1.00 94.19 107 VAL A N 1
ATOM 833 C CA . VAL A 1 107 ? 3.278 -8.479 -11.656 1.00 94.19 107 VAL A CA 1
ATOM 834 C C . VAL A 1 107 ? 3.938 -7.213 -12.167 1.00 94.19 107 VAL A C 1
ATOM 836 O O . VAL A 1 107 ? 3.600 -6.111 -11.725 1.00 94.19 107 VAL A O 1
ATOM 839 N N . THR A 1 108 ? 4.869 -7.385 -13.093 1.00 92.38 108 THR A N 1
ATOM 840 C CA . THR A 1 108 ? 5.558 -6.296 -13.774 1.00 92.38 108 THR A CA 1
ATOM 841 C C . THR A 1 108 ? 5.168 -6.255 -15.247 1.00 92.38 108 THR A C 1
ATOM 843 O O . THR A 1 108 ? 4.702 -7.254 -15.798 1.00 92.38 108 THR A O 1
ATOM 846 N N . ASP A 1 109 ? 5.328 -5.098 -15.885 1.00 89.62 109 ASP A N 1
ATOM 847 C CA . ASP A 1 109 ? 5.190 -4.952 -17.342 1.00 89.62 109 ASP A CA 1
ATOM 848 C C . ASP A 1 109 ? 6.332 -5.621 -18.129 1.00 89.62 109 ASP A C 1
ATOM 850 O O . ASP A 1 109 ? 6.220 -5.815 -19.341 1.00 89.62 109 ASP A O 1
ATOM 854 N N . GLY A 1 110 ? 7.386 -6.053 -17.430 1.00 81.31 110 GLY A N 1
ATOM 855 C CA . GLY A 1 110 ? 8.564 -6.679 -18.010 1.00 81.31 110 GLY A CA 1
ATOM 856 C C . GLY A 1 110 ? 9.516 -5.655 -18.630 1.00 81.31 110 GLY A C 1
ATOM 857 O O . GLY A 1 110 ? 9.173 -4.500 -18.869 1.00 81.31 110 GLY A O 1
ATOM 858 N N . VAL A 1 111 ? 10.742 -6.078 -18.932 1.00 69.12 111 VAL A N 1
ATOM 859 C CA . VAL A 1 111 ? 11.652 -5.270 -19.752 1.00 69.12 111 VAL A CA 1
ATOM 860 C C . VAL A 1 111 ? 11.011 -5.062 -21.123 1.00 69.12 111 VAL A C 1
ATOM 862 O O . VAL A 1 111 ? 10.786 -6.045 -21.838 1.00 69.12 111 VAL A O 1
ATOM 865 N N . SER A 1 112 ? 10.753 -3.805 -21.506 1.00 56.97 112 SER A N 1
ATOM 866 C CA . SER A 1 112 ? 10.364 -3.465 -22.877 1.00 56.97 112 SER A CA 1
ATOM 867 C C . SER A 1 112 ? 11.417 -4.048 -23.811 1.00 56.97 112 SER A C 1
ATOM 869 O O . SER A 1 112 ? 12.554 -3.574 -23.883 1.00 56.97 112 SER A O 1
ATOM 871 N N . ARG A 1 113 ? 11.076 -5.150 -24.481 1.00 50.59 113 ARG A N 1
ATOM 872 C CA . ARG A 1 113 ? 11.857 -5.639 -25.605 1.00 50.59 113 ARG A CA 1
ATOM 873 C C . ARG A 1 113 ? 11.537 -4.687 -26.736 1.00 50.59 113 ARG A C 1
ATOM 875 O O . ARG A 1 113 ? 10.676 -4.982 -27.560 1.00 50.59 113 ARG A O 1
ATOM 882 N N . ASP A 1 114 ? 12.240 -3.564 -26.773 1.00 50.91 114 ASP A N 1
ATOM 883 C CA . ASP A 1 114 ? 12.434 -2.847 -28.019 1.00 50.91 114 ASP A CA 1
ATOM 884 C C . ASP A 1 114 ? 13.194 -3.818 -28.925 1.00 50.91 114 ASP A C 1
ATOM 886 O O . ASP A 1 114 ? 14.422 -3.920 -28.928 1.00 50.91 114 ASP A O 1
ATOM 890 N N . HIS A 1 115 ? 12.427 -4.663 -29.611 1.00 45.25 115 HIS A N 1
ATOM 891 C CA . HIS A 1 115 ? 12.914 -5.461 -30.706 1.00 45.25 115 HIS A CA 1
ATOM 892 C C . HIS A 1 115 ? 13.491 -4.469 -31.699 1.00 45.25 115 HIS A C 1
ATOM 894 O O . HIS A 1 115 ? 12.763 -3.654 -32.262 1.00 45.25 115 HIS A O 1
ATOM 900 N N . GLY A 1 116 ? 14.809 -4.540 -31.877 1.00 41.22 116 GLY A N 1
ATOM 901 C CA . GLY A 1 116 ? 15.506 -3.854 -32.942 1.00 41.22 116 GLY A CA 1
ATOM 902 C C . GLY A 1 116 ? 14.830 -4.172 -34.268 1.00 41.22 116 GLY A C 1
ATOM 903 O O . GLY A 1 116 ? 15.084 -5.207 -34.880 1.00 41.22 116 GLY A O 1
ATOM 904 N N . LEU A 1 117 ? 13.980 -3.259 -34.721 1.00 42.88 117 LEU A N 1
ATOM 905 C CA . LEU A 1 117 ? 13.720 -3.081 -36.132 1.00 42.88 117 LEU A CA 1
ATOM 906 C C . LEU A 1 117 ? 14.968 -2.402 -36.682 1.00 42.88 117 LEU A C 1
ATOM 908 O O . LEU A 1 117 ? 15.046 -1.182 -36.787 1.00 42.88 117 LEU A O 1
ATOM 912 N N . ASN A 1 118 ? 15.977 -3.221 -36.973 1.00 41.94 118 ASN A N 1
ATOM 913 C CA . ASN A 1 118 ? 17.065 -2.809 -37.837 1.00 41.94 118 ASN A CA 1
ATOM 914 C C . ASN A 1 118 ? 16.480 -2.700 -39.252 1.00 41.94 118 ASN A C 1
ATOM 916 O O . ASN A 1 118 ? 16.497 -3.656 -40.024 1.00 41.94 118 ASN A O 1
ATOM 920 N N . LEU A 1 119 ? 15.862 -1.555 -39.544 1.00 48.03 119 LEU A N 1
ATOM 921 C CA . LEU A 1 119 ? 15.409 -1.156 -40.874 1.00 48.03 119 LEU A CA 1
ATOM 922 C C . LEU A 1 119 ? 16.584 -0.580 -41.672 1.00 48.03 119 LEU A C 1
ATOM 924 O O . LEU A 1 119 ? 16.459 0.483 -42.260 1.00 48.03 119 LEU A O 1
ATOM 928 N N . ASP A 1 120 ? 17.714 -1.279 -41.711 1.00 41.81 120 ASP A N 1
ATOM 929 C CA . ASP A 1 120 ? 18.768 -0.978 -42.674 1.00 41.81 120 ASP A CA 1
ATOM 930 C C . ASP A 1 120 ? 18.842 -2.137 -43.658 1.00 41.81 120 ASP A C 1
ATOM 932 O O . ASP A 1 120 ? 19.578 -3.113 -43.499 1.00 41.81 120 ASP A O 1
ATOM 936 N N . GLY A 1 121 ? 18.011 -2.019 -44.694 1.00 50.28 121 GLY A N 1
ATOM 937 C CA . GLY A 1 121 ? 18.183 -2.766 -45.924 1.00 50.28 121 GLY A CA 1
ATOM 938 C C . GLY A 1 121 ? 19.549 -2.441 -46.518 1.00 50.28 121 GLY A C 1
ATOM 939 O O . GLY A 1 121 ? 19.752 -1.375 -47.094 1.00 50.28 121 GLY A O 1
ATOM 940 N N . LYS A 1 122 ? 20.487 -3.377 -46.400 1.00 41.03 122 LYS A N 1
ATOM 941 C CA . LYS A 1 122 ? 21.584 -3.507 -47.353 1.00 41.03 122 LYS A CA 1
ATOM 942 C C . LYS A 1 122 ? 21.333 -4.763 -48.169 1.00 41.03 122 LYS A C 1
ATOM 944 O O . LYS A 1 122 ? 21.488 -5.877 -47.679 1.00 41.03 122 LYS A O 1
ATOM 949 N N . GLU A 1 123 ? 20.884 -4.545 -49.400 1.00 46.28 123 GLU A N 1
ATOM 950 C CA . GLU A 1 123 ? 20.989 -5.528 -50.470 1.00 46.28 123 GLU A CA 1
ATOM 951 C C . GLU A 1 123 ? 22.473 -5.837 -50.691 1.00 46.28 123 GLU A C 1
ATOM 953 O O . GLU A 1 123 ? 23.250 -4.958 -51.066 1.00 46.28 123 GLU A O 1
ATOM 958 N N . ASP A 1 124 ? 22.865 -7.088 -50.466 1.00 43.34 124 ASP A N 1
ATOM 959 C CA . ASP A 1 124 ? 24.127 -7.607 -50.979 1.00 43.34 124 ASP A CA 1
ATOM 960 C C . ASP A 1 124 ? 23.957 -7.875 -52.483 1.00 43.34 124 ASP A C 1
ATOM 962 O O . ASP A 1 124 ? 23.421 -8.905 -52.902 1.00 43.34 124 ASP A O 1
ATOM 966 N N . SER A 1 125 ? 24.401 -6.927 -53.310 1.00 49.28 125 SER A N 1
ATOM 967 C CA . SER A 1 125 ? 24.589 -7.135 -54.746 1.00 49.28 125 SER A CA 1
ATOM 968 C C . SER A 1 125 ? 25.831 -8.000 -54.988 1.00 49.28 125 SER A C 1
ATOM 970 O O . SER A 1 125 ? 26.942 -7.601 -54.628 1.00 49.28 125 SER A O 1
ATOM 972 N N . ARG A 1 126 ? 25.624 -9.174 -55.595 1.00 47.19 126 ARG A N 1
ATOM 973 C CA . ARG A 1 126 ? 26.664 -9.977 -56.258 1.00 47.19 126 ARG A CA 1
ATOM 974 C C . ARG A 1 126 ? 27.119 -9.335 -57.562 1.00 47.19 126 ARG A C 1
ATOM 976 O O . ARG A 1 126 ? 26.261 -8.710 -58.223 1.00 47.19 126 ARG A O 1
#

Secondary structure (DSSP, 8-state):
--EEEEEE-SSS-EEEEEEGGGTEEEEEEE-B-TTS-B--EEEEE--TT-SSEEEEEETTEEEEEEE-TTS-EEEEESS---TTPPPEEEEEEE--SS-S--EEEEEE------------------

Foldseek 3Di:
DDWDWDFDPPPFTWIWIAPVVVRDTLEIGGQADPVRDHWAWQDKDDAPPDPQWIWTFGQLATKIWGQDNVRDIDMDGPDDRDPDRFGFNDKDWDDDDPDPDTDMDTDGPDPPPPPPPPPDDDDPDD

Sequence (126 aa):
SKLLVAVADDPDLTIVVWHWEKDKISHQCQLLNMSKEKVDVTRVCFPPNDKTCVTTSGHMSLKMWSLNPDGGVSQKNLLPPNKGQENFVDHAWMSGRGDAIRRMVAVTDGVSRDHGLNLDGKEDSR

InterPro domains:
  IPR015943 WD40/YVTN repeat-like-containing domain superfamily [G3DSA:2.130.10.10] (1-111)
  IPR036322 WD40-repeat-containing domain superfamily [SSF50978] (5-75)
  IPR052993 Cilia- and flagella-associated protein 57 [PTHR32215] (1-109)

Organism: NCBI:txid236787

pLDDT: mean 82.23, std 16.16, range [41.03, 96.69]

=== Feature glossary ===
A reading guide for the features in this record.

Start from the sequence.

  · Sequence gives the chain of amino acids in standard one-letter code (A=alanine, C=cysteine, …, Y=tyrosine), read N→C. It is the only feature that is directly encoded by the gene; all structural features are derived from the folded form of this sequence.

Fold it, and you get atomic coordinates and the backbone conformation that goes with them.

  · Structure coordinates are given as an mmCIF _atom_site loop: one row per atom with element, residue name, chain id, sequence number, and x/y/z position in Å. Only the four main-chain atoms per residue are included here; side chains are omitted to keep the record compact.

  · Backbone dihedral angles. Every residue except chain termini has a φ (preceding-C → N → Cα → C) and a ψ (N → Cα → C → next-N). They are reported in degrees following the IUPAC sign convention. Secondary structure is essentially a statement about which (φ, ψ) basin each residue occupies.

  · Eight-state secondary structure (DSSP): H is the canonical α-helix, G the tighter 3₁₀-helix, I the wider π-helix; E/B are β-structure, T and S are turns and bends, and '-' is everything else. DSSP derives these from the pattern of main-chain N–H···O=C hydrogen bonds, not from the sequence.

  · SS3 is a coarse helix/strand/coil call (letters a/b/c) made by the P-SEA algorithm from inter-Cα distances and dihedrals. It is less detailed than DSSP but needs only Cα positions.

Summarize the fold with a handful of shape descriptors and a per-residue structural alphabet.

  · Radius of gyration (Rg) is the root-mean-square distance of Cα atoms from their centroid — a single number for overall size and compactness. A globular domain of N residues has Rg ≈ 2.2·N^0.38 Å; an extended or disordered chain has a much larger Rg. The Cα contact count is the number of residue pairs whose Cα atoms are within 8 Å and are more than four positions apart in sequence — a standard proxy for tertiary packing density. The bounding box is the smallest axis-aligned box enclosing all Cα atoms.

  · 3Di is Foldseek's structural alphabet. Each residue is assigned one of twenty discrete states based on how its Cα sits relative to its spatial (not sequential) neighbors. Aligning 3Di strings finds structural homologs roughly as well as full 3D superposition, but orders of magnitude faster.

  · Solvent-accessible surface area (SASA) is the area in Å² traced out by the centre of a 1.4 Å probe sphere (a water molecule) rolled over the protein's van der Waals surface (Shrake–Rupley / Lee–Richards construction). Buried residues have near-zero SASA; fully exposed residues can exceed 200 Å². The total SASA scales roughly with the number of surface residues.

Ask how reliable the model is.

  · For AlphaFold models, the B-factor field carries pLDDT — the model's own estimate of local accuracy on a 0–100 scale. Regions with pLDDT<50 should be treated as essentially unmodeled; they often correspond to intrinsically disordered segments.

  · For experimental (PDB) structures, the B-factor (temperature factor) quantifies the positional spread of each atom in the crystal — a combination of thermal vibration and static disorder — in units of Å². High B-factors mark flexible loops or poorly resolved regions; low B-factors mark the rigid, well-ordered core.

  · Predicted Aligned Error (PAE) is an AlphaFold confidence matrix: entry (i, j) is the expected error in the position of residue j, in ångströms, when the prediction is superimposed on the true structure at residue i. Low PAE within a block of residues means that block is internally rigid and well-predicted; high PAE between two blocks means their relative placement is uncertain even if each block individually is confident.

Place it in context: what it resembles, what it is annotated as, and how it looks.

  · Structural nearest neighbors (via Foldseek easy-search vs the PDB). Reported per hit: target PDB id, E-value, and alignment TM-score. A TM-score above ~0.5 is the conventional threshold for 'same fold'.

  · Functional annotations link the protein to curated databases. InterPro entries identify conserved domains and families by matching the sequence against member-database signatures (Pfam, PROSITE, CDD, …). Gene Ontology (GO) terms describe molecular function, biological process, and cellular component in a controlled vocabulary. CATH places the structure in a hierarchical fold classification (Class/Architecture/Topology/Homologous-superfamily). The organism is the source species.

  · The contact map is a binary N×N matrix image: pixel (i, j) is dark where Cα_i and Cα_j are within 8 Å and |i−j|>4. Because the |i−j|>4 filter removes local helical contacts, off-diagonal stripes parallel to the main diagonal indicate parallel β-sheets; stripes perpendicular to it indicate antiparallel β-sheets. The Ramachandran plot scatters every residue's (φ, ψ) pair against the sterically allowed regions. The PAE heatmap renders the predicted-aligned-error matrix.

  · Six rendered views show the 3D structure from the faces of a cube — i.e. along ±x, ±y, ±z. Rendering representation is drawn randomly per protein from cartoon (secondary-structure ribbons), sticks (backbone bonds), or molecular surface; coloring is either N→C rainbow (blue at the N-terminus through red at the C-terminus) or one color per chain.